Protein AF-K2BZR5-F1 (afdb_monomer)

Secondary structure (DSSP, 8-state):
-HHHHHHHHHHHHHHHHHHHHHHHHHHHHHHHHHHHHHHIIIIISTTTT--PPPPPPPB-TTSSBP---HHHHHHHHHHHHHHHHHHHHHHHHHHHHHHHHHHHHHHHHHHHHHHHHHHH--

pLDDT: mean 84.68, std 12.94, range [47.25, 98.12]

Sequence (122 aa):
MLCYTLLMKFSIRLLYLYLFSFVGLLITVIGMIQLVNLGLKVYVFQGADQYNYYDARPLKLDGTPEGMTNEEELQYEEKMKKQQEEETQRQRKREAANAIAMIVIGIPLYAYHWNTIKREGT

Foldseek 3Di:
DVVVVVVVVVVVVVVVVVVVVVVVVVVVLVVQLVVQLVVCDVPPVDPLPDDDDQDDQDADPVRHHDDDDPVVVVVSVVVVVVNVVVNVVSVVSSVVSSVVSCCVSVVVVVVVVVVVVVVVVD

Solvent-accessible surface area (backbone atoms only — not comparable to full-atom values): 6830 Å² total; per-residue (Å²): 113,72,69,60,57,53,54,51,52,52,52,52,54,49,51,48,51,54,51,52,50,51,53,49,50,52,54,52,52,55,51,50,27,53,52,44,19,50,49,34,34,64,75,72,37,65,69,29,84,64,77,83,79,78,81,72,78,64,56,39,99,86,71,44,76,50,86,65,53,78,69,52,49,54,53,48,52,52,52,50,51,53,50,50,53,52,50,53,52,25,49,52,43,47,52,49,27,44,53,50,17,46,48,69,53,44,50,61,51,51,52,51,56,54,53,50,54,59,65,73,75,108

Structure (mmCIF, N/CA/C/O backbone):
data_AF-K2BZR5-F1
#
_entry.id   AF-K2BZR5-F1
#
loop_
_atom_site.group_PDB
_atom_site.id
_atom_site.type_symbol
_atom_site.label_atom_id
_atom_site.label_alt_id
_atom_site.label_co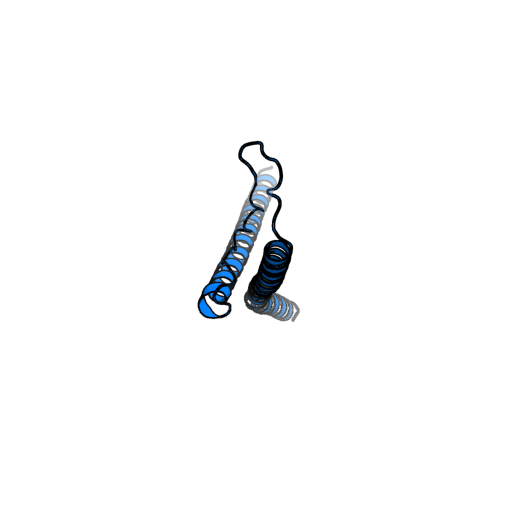mp_id
_atom_site.label_asym_id
_atom_site.label_entity_id
_atom_site.label_seq_id
_atom_site.pdbx_PDB_ins_code
_atom_site.Cartn_x
_atom_site.Cartn_y
_atom_site.Cartn_z
_atom_site.occupancy
_atom_site.B_iso_or_equiv
_atom_site.auth_seq_id
_atom_site.auth_comp_id
_atom_site.auth_asym_id
_atom_site.auth_atom_id
_atom_site.pdbx_PDB_model_num
ATOM 1 N N . MET A 1 1 ? -9.684 17.710 49.588 1.00 55.94 1 MET A N 1
ATOM 2 C CA . MET A 1 1 ? -8.455 17.434 48.804 1.00 55.94 1 MET A CA 1
ATOM 3 C C . MET A 1 1 ? -8.345 15.970 48.356 1.00 55.94 1 MET A C 1
ATOM 5 O O . MET A 1 1 ? -8.146 15.755 47.173 1.00 55.94 1 MET A O 1
ATOM 9 N N . LEU A 1 2 ? -8.568 14.970 49.227 1.00 54.72 2 LEU A N 1
ATOM 10 C CA . LEU A 1 2 ? -8.497 13.531 48.879 1.00 54.72 2 LEU A CA 1
ATOM 11 C C . LEU A 1 2 ? -9.451 13.060 47.758 1.00 54.72 2 LEU A C 1
ATOM 13 O O . LEU A 1 2 ? -9.053 12.237 46.942 1.00 54.72 2 LEU A O 1
ATOM 17 N N . CYS A 1 3 ? -10.673 13.601 47.674 1.00 53.28 3 CYS A N 1
ATOM 18 C CA . CYS A 1 3 ? -11.648 13.217 46.640 1.00 53.28 3 CYS A CA 1
ATOM 19 C C . CYS A 1 3 ? -11.221 13.662 45.222 1.00 53.28 3 CYS A C 1
ATOM 21 O O . CYS A 1 3 ? -11.359 12.910 44.261 1.00 53.28 3 CYS A O 1
ATOM 23 N N . TYR A 1 4 ? -10.598 14.843 45.102 1.00 56.38 4 TYR A N 1
ATOM 24 C CA . TYR A 1 4 ? -10.096 15.371 43.825 1.00 56.38 4 TYR A CA 1
ATOM 25 C C . TYR A 1 4 ? -8.895 14.565 43.309 1.00 56.38 4 TYR A C 1
ATOM 27 O O . TYR A 1 4 ? -8.805 14.249 42.126 1.00 56.38 4 TYR A O 1
ATOM 35 N N . THR A 1 5 ? -7.997 14.149 44.206 1.00 59.59 5 THR A N 1
ATOM 36 C CA . THR A 1 5 ? -6.836 13.315 43.858 1.00 59.59 5 THR A CA 1
ATOM 37 C C . THR A 1 5 ? -7.242 11.913 43.389 1.00 59.59 5 THR A C 1
ATOM 39 O O . THR A 1 5 ? -6.561 11.322 42.550 1.00 59.59 5 THR A O 1
ATOM 42 N N . LEU A 1 6 ? -8.353 11.376 43.907 1.00 57.34 6 LEU A N 1
ATOM 43 C CA . LEU A 1 6 ? -8.896 10.070 43.520 1.00 57.34 6 LEU A CA 1
ATOM 44 C C . LEU A 1 6 ? -9.600 10.123 42.151 1.00 57.34 6 LEU A C 1
ATOM 46 O O . LEU A 1 6 ? -9.336 9.268 41.308 1.00 57.34 6 LEU A O 1
ATOM 50 N N . LEU A 1 7 ? -10.394 11.173 41.897 1.00 58.28 7 LEU A N 1
ATOM 51 C CA . LEU A 1 7 ? -11.008 11.472 40.592 1.00 58.28 7 LEU A CA 1
ATOM 52 C C . LEU A 1 7 ? -9.957 11.701 39.491 1.00 58.28 7 LEU A C 1
ATOM 54 O O . LEU A 1 7 ? -10.031 11.093 38.427 1.00 58.28 7 LEU A O 1
ATOM 58 N N . MET A 1 8 ? -8.922 12.502 39.765 1.00 61.91 8 MET A N 1
ATOM 59 C CA . MET A 1 8 ? -7.834 12.777 38.812 1.00 61.91 8 MET A CA 1
ATOM 60 C C . MET A 1 8 ? -7.022 11.519 38.461 1.00 61.91 8 MET A C 1
ATOM 62 O O . MET A 1 8 ? -6.692 11.295 37.298 1.00 61.91 8 MET A O 1
ATOM 66 N N . LYS A 1 9 ? -6.728 10.652 39.441 1.00 59.47 9 LYS A N 1
ATOM 67 C CA . LYS A 1 9 ? -6.050 9.364 39.198 1.00 59.47 9 LYS A CA 1
ATOM 68 C C . LYS A 1 9 ? -6.885 8.406 38.346 1.00 59.47 9 LYS A C 1
ATOM 70 O O . LYS A 1 9 ? -6.310 7.671 37.543 1.00 59.47 9 LYS A O 1
ATOM 75 N N . PHE A 1 10 ? -8.206 8.395 38.526 1.00 64.50 10 PHE A N 1
ATOM 76 C CA . PHE A 1 10 ? -9.122 7.562 37.745 1.00 64.50 10 PHE A CA 1
ATOM 77 C C . PHE A 1 10 ? -9.160 8.007 36.277 1.00 64.50 10 PHE A C 1
ATOM 79 O O . PHE A 1 10 ? -8.962 7.181 35.386 1.00 64.50 10 PHE A O 1
ATOM 86 N N . SER A 1 11 ? -9.268 9.315 36.028 1.00 78.25 11 SER A N 1
ATOM 87 C CA . SER A 1 11 ? -9.258 9.876 34.673 1.00 78.25 11 SER A CA 1
ATOM 88 C C . SER A 1 11 ? -7.924 9.675 33.951 1.00 78.25 11 SER A C 1
ATOM 90 O O . SER A 1 11 ? -7.929 9.329 32.776 1.00 78.25 11 SER A O 1
ATOM 92 N N . ILE A 1 12 ? -6.779 9.815 34.633 1.00 85.94 12 ILE A N 1
ATOM 93 C CA . ILE A 1 12 ? -5.454 9.618 34.010 1.00 85.94 12 ILE A CA 1
ATOM 94 C C . ILE A 1 12 ? -5.215 8.146 33.646 1.00 85.94 12 ILE A C 1
ATOM 96 O O . ILE A 1 12 ? -4.702 7.858 32.568 1.00 85.94 12 ILE A O 1
ATOM 100 N N . ARG A 1 13 ? -5.596 7.201 34.518 1.00 86.44 13 ARG A N 1
ATOM 101 C CA . ARG A 1 13 ? -5.463 5.763 34.227 1.00 86.44 13 ARG A CA 1
ATOM 102 C C . ARG A 1 13 ? -6.372 5.329 33.083 1.00 86.44 13 ARG A C 1
ATOM 104 O O . ARG A 1 13 ? -5.920 4.591 32.215 1.00 86.44 13 ARG A O 1
ATOM 111 N N . LEU A 1 14 ? -7.622 5.796 33.065 1.00 87.50 14 LEU A N 1
ATOM 112 C CA . LEU A 1 14 ? -8.535 5.531 31.954 1.00 87.50 14 LEU A CA 1
ATOM 113 C C . LEU A 1 14 ? -8.010 6.150 30.660 1.00 87.50 14 LEU A C 1
ATOM 115 O O . LEU A 1 14 ? -7.888 5.439 29.671 1.00 87.50 14 LEU A O 1
ATOM 119 N N . LEU A 1 15 ? -7.616 7.425 30.680 1.00 90.00 15 LEU A N 1
ATOM 120 C CA . LEU A 1 15 ? -7.024 8.097 29.523 1.00 90.00 15 LEU A CA 1
ATOM 121 C C . LEU A 1 15 ? -5.822 7.317 28.971 1.00 90.00 15 LEU A C 1
ATOM 123 O O . LEU A 1 15 ? -5.755 7.081 27.768 1.00 90.00 15 LEU A O 1
ATOM 127 N N . TYR A 1 16 ? -4.913 6.871 29.845 1.00 92.12 16 TYR A N 1
ATOM 128 C CA . TYR A 1 16 ? -3.768 6.044 29.462 1.00 92.12 16 TYR A CA 1
ATOM 129 C C . TYR A 1 16 ? -4.204 4.734 28.796 1.00 92.12 16 TYR A C 1
ATOM 131 O O . TYR A 1 16 ? -3.691 4.401 27.732 1.00 92.12 16 TYR A O 1
ATOM 139 N N . LEU A 1 17 ? -5.163 4.007 29.380 1.00 90.50 17 LEU A N 1
ATOM 140 C CA . LEU A 1 17 ? -5.643 2.735 28.831 1.00 90.50 17 LEU A CA 1
ATOM 141 C C . LEU A 1 17 ? -6.336 2.909 27.474 1.00 90.50 17 LEU A C 1
ATOM 143 O O . LEU A 1 17 ? -6.084 2.121 26.565 1.00 90.50 17 LEU A O 1
ATOM 147 N N . TYR A 1 18 ? -7.163 3.945 27.311 1.00 92.69 18 TYR A N 1
ATOM 148 C CA . TYR A 1 18 ? -7.805 4.254 26.031 1.00 92.69 18 TYR A CA 1
ATOM 149 C C . TYR A 1 18 ? -6.779 4.641 24.967 1.00 92.69 18 TYR A C 1
ATOM 151 O O . TYR A 1 18 ? -6.847 4.134 23.850 1.00 92.69 18 TYR A O 1
ATOM 159 N N . LEU A 1 19 ? -5.799 5.482 25.310 1.00 93.94 19 LEU A N 1
ATOM 160 C CA . LEU A 1 19 ? -4.748 5.887 24.379 1.00 93.94 19 LEU A CA 1
ATOM 161 C C . LEU A 1 19 ? -3.856 4.702 23.988 1.00 93.94 19 LEU A C 1
ATOM 163 O O . LEU A 1 19 ? -3.572 4.508 22.810 1.00 93.94 19 LEU A O 1
ATOM 167 N N . PHE A 1 20 ? -3.447 3.883 24.959 1.00 95.50 20 PHE A N 1
ATOM 168 C CA . PHE A 1 20 ? -2.637 2.692 24.717 1.00 95.50 20 PHE A CA 1
ATOM 169 C C . PHE A 1 20 ? -3.374 1.681 23.834 1.00 95.50 20 PHE A C 1
ATOM 171 O O . PHE A 1 20 ? -2.810 1.191 22.859 1.00 95.50 20 PHE A O 1
ATOM 178 N N . SER A 1 21 ? -4.648 1.418 24.135 1.00 94.25 21 SER A N 1
ATOM 179 C CA . SER A 1 21 ? -5.500 0.543 23.326 1.00 94.25 21 SER A CA 1
ATOM 180 C C . SER A 1 21 ? -5.687 1.091 21.911 1.00 94.25 21 SER A C 1
ATOM 182 O O . SER A 1 21 ? -5.577 0.347 20.942 1.00 94.25 21 SER A O 1
ATOM 184 N N . PHE A 1 22 ? -5.884 2.403 21.770 1.00 94.81 22 PHE A N 1
ATOM 185 C CA . PHE A 1 22 ? -6.009 3.053 20.469 1.00 94.81 22 PHE A CA 1
ATOM 186 C C . PHE A 1 22 ? -4.732 2.918 19.629 1.00 94.81 22 PHE A C 1
ATOM 188 O O . PHE A 1 22 ? -4.796 2.511 18.471 1.00 94.81 22 PHE A O 1
ATOM 195 N N . VAL A 1 23 ? -3.564 3.189 20.218 1.00 97.19 23 VAL A N 1
ATOM 196 C CA . VAL A 1 23 ? -2.270 3.026 19.537 1.00 97.19 23 VAL A CA 1
ATOM 197 C C . VAL A 1 23 ? -2.026 1.561 19.174 1.00 97.19 23 VAL A C 1
ATOM 199 O O . VAL A 1 23 ? -1.642 1.271 18.042 1.00 97.19 23 VAL A O 1
ATOM 202 N N . GLY A 1 24 ? -2.290 0.635 20.100 1.00 97.06 24 GLY A N 1
ATOM 203 C CA . GLY A 1 24 ? -2.177 -0.800 19.850 1.00 97.06 24 GLY A CA 1
ATOM 204 C C . GLY A 1 24 ? -3.063 -1.246 18.689 1.00 97.06 24 GLY A C 1
ATOM 205 O O . GLY A 1 24 ? -2.578 -1.892 17.763 1.00 97.06 24 GLY A O 1
ATOM 206 N N . LEU A 1 25 ? -4.326 -0.816 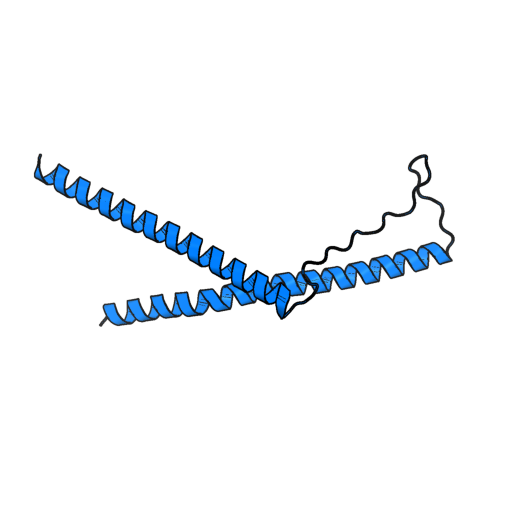18.682 1.00 95.25 25 LEU A N 1
ATOM 207 C CA . LEU A 1 25 ? -5.271 -1.100 17.606 1.00 95.25 25 LEU A CA 1
ATOM 208 C C . LEU A 1 25 ? -4.763 -0.582 16.255 1.00 95.25 25 LEU A C 1
ATOM 210 O O . LEU A 1 25 ? -4.784 -1.328 15.278 1.00 95.25 25 LEU A O 1
ATOM 214 N N . LEU A 1 26 ? -4.264 0.657 16.190 1.00 96.19 26 LEU A N 1
ATOM 215 C CA . LEU A 1 26 ? -3.710 1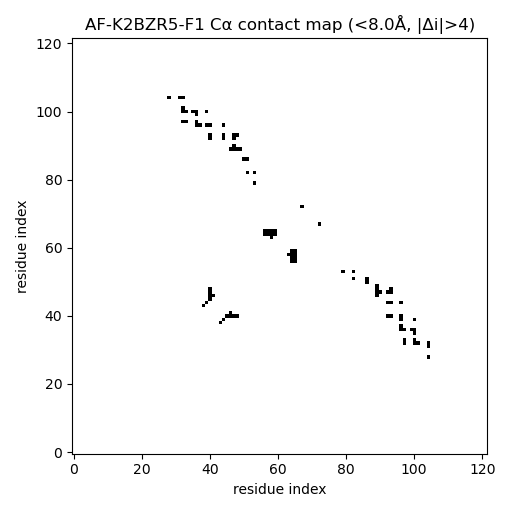.220 14.955 1.00 96.19 26 LEU A CA 1
ATOM 216 C C . LEU A 1 26 ? -2.516 0.411 14.438 1.00 96.19 26 LEU A C 1
ATOM 218 O O . LEU A 1 26 ? -2.474 0.080 13.253 1.00 96.19 26 LEU A O 1
ATOM 222 N N . ILE A 1 27 ? -1.571 0.055 15.313 1.00 97.88 27 ILE A N 1
ATOM 223 C CA . ILE A 1 27 ? -0.398 -0.748 14.935 1.00 97.88 27 ILE A CA 1
ATOM 224 C C . ILE A 1 27 ? -0.840 -2.117 14.410 1.00 97.88 27 ILE A C 1
ATOM 226 O O . ILE A 1 27 ? -0.351 -2.563 13.371 1.00 97.88 27 ILE A O 1
ATOM 230 N N . THR A 1 28 ? -1.795 -2.771 15.076 1.00 97.06 28 THR A N 1
ATOM 231 C CA . THR A 1 28 ? -2.329 -4.063 14.633 1.00 97.06 28 THR A CA 1
ATOM 232 C C . THR A 1 28 ? -3.022 -3.957 13.274 1.00 97.06 28 THR A C 1
ATOM 234 O O . THR A 1 28 ? -2.773 -4.791 12.406 1.00 97.06 28 THR A O 1
ATOM 237 N N . VAL A 1 29 ? -3.840 -2.925 13.043 1.00 97.12 29 VAL A N 1
ATOM 238 C CA . VAL A 1 29 ? -4.506 -2.698 11.748 1.00 97.12 29 VAL A CA 1
ATOM 239 C C . VAL A 1 29 ? -3.484 -2.484 10.632 1.00 97.12 29 VAL A C 1
ATOM 241 O O . VAL A 1 29 ? -3.575 -3.131 9.589 1.00 97.12 29 VAL A O 1
ATOM 244 N N . ILE A 1 30 ? -2.475 -1.640 10.860 1.00 97.69 30 ILE A N 1
ATOM 245 C CA . ILE A 1 30 ? -1.402 -1.394 9.888 1.00 97.69 30 ILE A CA 1
ATOM 246 C C . ILE A 1 30 ? -0.631 -2.690 9.599 1.00 97.69 30 ILE A C 1
ATOM 248 O O . ILE A 1 30 ? -0.380 -3.007 8.436 1.00 97.69 30 ILE A O 1
ATOM 252 N N . GLY A 1 31 ? -0.304 -3.473 10.631 1.00 98.06 31 GLY A N 1
ATOM 253 C CA . GLY A 1 31 ? 0.368 -4.764 10.478 1.00 98.06 31 GLY A CA 1
ATOM 254 C C . GLY A 1 31 ? -0.447 -5.765 9.654 1.00 98.06 31 GLY A C 1
ATOM 255 O O . GLY A 1 31 ? 0.093 -6.415 8.761 1.00 98.06 31 GLY A O 1
ATOM 256 N N . MET A 1 32 ? -1.762 -5.842 9.880 1.00 98.12 32 MET A N 1
ATOM 257 C CA . MET A 1 32 ? -2.651 -6.700 9.089 1.00 98.12 32 MET A CA 1
ATOM 258 C C . MET A 1 32 ? -2.706 -6.276 7.618 1.00 98.12 32 MET A C 1
ATOM 260 O O . MET A 1 32 ? -2.619 -7.132 6.738 1.00 98.12 32 MET A O 1
ATOM 264 N N . ILE A 1 33 ? -2.787 -4.972 7.332 1.00 98.12 33 ILE A N 1
ATOM 265 C CA . ILE A 1 33 ? -2.753 -4.457 5.953 1.00 98.12 33 ILE A CA 1
ATOM 266 C C . ILE A 1 33 ? -1.443 -4.864 5.268 1.00 98.12 33 ILE A C 1
ATOM 268 O O . ILE A 1 33 ? -1.464 -5.343 4.135 1.00 98.12 33 ILE A O 1
ATOM 272 N N . GLN A 1 34 ? -0.303 -4.739 5.953 1.00 97.25 34 GLN A N 1
ATOM 273 C CA . GLN A 1 34 ? 0.990 -5.138 5.393 1.00 97.25 34 GLN A CA 1
ATOM 274 C C . GLN A 1 34 ? 1.059 -6.639 5.090 1.00 97.25 34 GLN A C 1
ATOM 276 O O . GLN A 1 34 ? 1.547 -7.019 4.025 1.00 97.25 34 GLN A O 1
ATOM 281 N N . LEU A 1 35 ? 0.529 -7.490 5.974 1.00 97.50 35 LEU A N 1
ATOM 282 C CA . LEU A 1 35 ? 0.496 -8.938 5.758 1.00 97.50 35 LEU A CA 1
ATOM 283 C C . LEU A 1 35 ? -0.376 -9.327 4.562 1.00 97.50 35 LEU A C 1
ATOM 285 O O . LEU A 1 35 ? 0.050 -10.132 3.733 1.00 97.50 35 LEU A O 1
ATOM 289 N N . VAL A 1 36 ? -1.568 -8.737 4.429 1.00 97.69 36 VAL A N 1
ATOM 290 C CA . VAL A 1 36 ? -2.438 -9.001 3.273 1.00 97.69 36 VAL A CA 1
ATOM 291 C C . VAL A 1 36 ? -1.795 -8.487 1.986 1.00 97.69 36 VAL A C 1
ATOM 293 O O . VAL A 1 36 ? -1.795 -9.199 0.986 1.00 97.69 36 VAL A O 1
ATOM 296 N N . ASN A 1 37 ? -1.186 -7.299 2.009 1.00 96.69 37 ASN A N 1
ATOM 297 C CA . ASN A 1 37 ? -0.464 -6.746 0.862 1.00 96.69 37 ASN A CA 1
ATOM 298 C C . ASN A 1 37 ? 0.678 -7.674 0.416 1.00 96.69 37 ASN A C 1
ATOM 300 O O . ASN A 1 37 ? 0.802 -7.973 -0.771 1.00 96.69 37 ASN A O 1
ATOM 304 N N . LEU A 1 38 ? 1.475 -8.184 1.361 1.00 95.19 38 LEU A N 1
ATOM 305 C CA . LEU A 1 38 ? 2.530 -9.154 1.072 1.00 95.19 38 LEU A CA 1
ATOM 306 C C . LEU A 1 38 ? 1.951 -10.442 0.476 1.00 95.19 38 LEU A C 1
ATOM 308 O O . LEU A 1 38 ? 2.422 -10.903 -0.562 1.00 95.19 38 LEU A O 1
ATOM 312 N N . GLY A 1 39 ? 0.898 -10.992 1.085 1.00 94.94 39 GLY A N 1
ATOM 313 C CA . GLY A 1 39 ? 0.216 -12.177 0.570 1.00 94.94 39 GLY A CA 1
ATOM 314 C C . GLY A 1 39 ? -0.280 -11.979 -0.864 1.00 94.94 39 GLY A C 1
ATOM 315 O O . GLY A 1 39 ? -0.048 -12.823 -1.726 1.00 94.94 39 GLY A O 1
ATOM 316 N N . LEU A 1 40 ? -0.882 -10.828 -1.163 1.00 95.75 40 LEU A N 1
ATOM 317 C CA . LEU A 1 40 ? -1.333 -10.493 -2.512 1.00 95.75 40 LEU A CA 1
ATOM 318 C C . LEU A 1 40 ? -0.169 -10.423 -3.500 1.00 95.75 40 LEU A C 1
ATOM 320 O O . LEU A 1 40 ? -0.267 -10.995 -4.581 1.00 95.75 40 LEU A O 1
ATOM 324 N N . LYS A 1 41 ? 0.944 -9.777 -3.146 1.00 93.75 41 LYS A N 1
ATOM 325 C CA . LYS A 1 41 ? 2.126 -9.692 -4.019 1.00 93.75 41 LYS A CA 1
ATOM 326 C C . LYS A 1 41 ? 2.797 -11.044 -4.273 1.00 93.75 41 LYS A C 1
ATOM 328 O O . LYS A 1 41 ? 3.309 -11.269 -5.364 1.00 93.75 41 LYS A O 1
ATOM 333 N N . VAL A 1 42 ? 2.787 -11.940 -3.289 1.00 93.12 42 VAL A N 1
ATOM 334 C CA . VAL A 1 42 ? 3.420 -13.263 -3.398 1.00 93.12 42 VAL A CA 1
ATOM 335 C C . VAL A 1 42 ? 2.533 -14.252 -4.155 1.00 93.12 42 VAL A C 1
ATOM 337 O O . VAL A 1 42 ? 3.018 -14.950 -5.043 1.00 93.12 42 VAL A O 1
ATOM 340 N N . TYR A 1 43 ? 1.239 -14.311 -3.835 1.00 94.00 43 TYR A N 1
ATOM 341 C CA . TYR A 1 43 ? 0.350 -15.359 -4.343 1.00 94.00 43 TYR A CA 1
ATOM 342 C C . TYR A 1 43 ? -0.494 -14.935 -5.550 1.00 94.00 43 TYR A C 1
ATOM 344 O O . TYR A 1 43 ? -0.781 -15.773 -6.398 1.00 94.00 43 TYR A O 1
ATOM 352 N N . VAL A 1 44 ? -0.883 -13.658 -5.653 1.00 93.94 44 VAL A N 1
ATOM 353 C CA . VAL A 1 44 ? -1.782 -13.164 -6.716 1.00 93.94 44 VAL A CA 1
ATOM 354 C C . VAL A 1 44 ? -1.011 -12.369 -7.770 1.00 93.94 44 VAL A C 1
ATOM 356 O O . VAL A 1 44 ? -1.102 -12.645 -8.963 1.00 93.94 44 VAL A O 1
ATOM 359 N N . PHE A 1 45 ? -0.208 -11.396 -7.341 1.00 90.12 45 PHE A N 1
ATOM 360 C CA . PHE A 1 45 ? 0.555 -10.497 -8.203 1.00 90.12 45 PHE A CA 1
ATOM 361 C C . PHE A 1 45 ? 2.030 -10.898 -8.287 1.00 90.12 45 PHE A C 1
ATOM 363 O O . PHE A 1 45 ? 2.919 -10.080 -8.038 1.00 90.12 45 PHE A O 1
ATOM 370 N N . GLN A 1 46 ? 2.292 -12.149 -8.671 1.00 85.31 46 GLN A N 1
ATOM 371 C CA . GLN A 1 46 ? 3.652 -12.671 -8.815 1.00 85.31 46 GLN A CA 1
ATOM 372 C C . GLN A 1 46 ? 4.541 -11.723 -9.640 1.00 85.31 46 GLN A C 1
ATOM 374 O O . GLN A 1 46 ? 4.131 -11.179 -10.673 1.00 85.31 46 GLN A O 1
ATOM 379 N N . GLY A 1 47 ? 5.762 -11.499 -9.151 1.00 78.81 47 GLY A N 1
ATOM 380 C CA . GLY A 1 47 ? 6.740 -10.609 -9.779 1.00 78.81 47 GLY A CA 1
ATOM 381 C C . GLY A 1 47 ? 6.506 -9.112 -9.547 1.00 78.81 47 GLY A C 1
ATOM 382 O O . GLY A 1 47 ? 7.261 -8.308 -10.0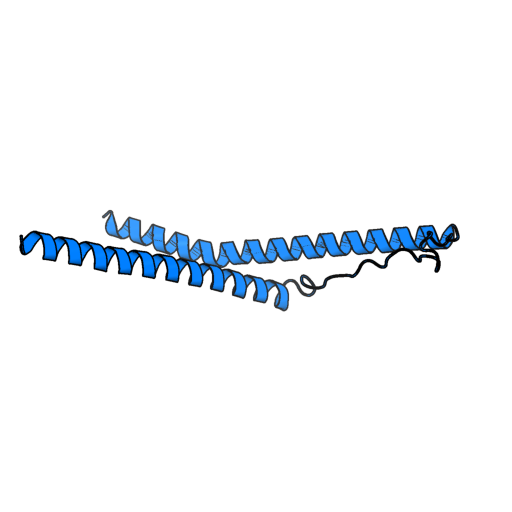84 1.00 78.81 47 GLY A O 1
ATOM 383 N N . ALA A 1 48 ? 5.514 -8.705 -8.744 1.00 78.56 48 ALA A N 1
ATOM 384 C CA . ALA A 1 48 ? 5.307 -7.290 -8.428 1.00 78.56 48 ALA A CA 1
ATOM 385 C C . ALA A 1 48 ? 6.486 -6.674 -7.658 1.00 78.56 48 ALA A C 1
ATOM 387 O O . ALA A 1 48 ? 6.806 -5.518 -7.898 1.00 78.56 48 ALA A O 1
ATOM 388 N N . ASP A 1 49 ? 7.170 -7.412 -6.781 1.00 77.31 49 ASP A N 1
ATOM 389 C CA . ASP A 1 49 ? 8.315 -6.897 -6.001 1.00 77.31 49 ASP A CA 1
ATOM 390 C C . ASP A 1 49 ? 9.676 -7.032 -6.708 1.00 77.31 49 ASP A C 1
ATOM 392 O O . ASP A 1 49 ? 10.701 -6.654 -6.149 1.00 77.31 49 ASP A O 1
ATOM 396 N N . GLN A 1 50 ? 9.708 -7.514 -7.952 1.00 77.62 50 GLN A N 1
ATOM 397 C CA . GLN A 1 50 ? 10.940 -7.520 -8.742 1.00 77.62 50 GLN A CA 1
ATOM 398 C C . GLN A 1 50 ? 11.318 -6.079 -9.113 1.00 77.62 50 GLN A C 1
ATOM 400 O O . GLN A 1 50 ? 10.466 -5.309 -9.561 1.00 77.62 50 GLN A O 1
ATOM 405 N N . TYR A 1 51 ? 12.587 -5.723 -8.931 1.00 68.38 51 TYR A N 1
ATOM 406 C CA . TYR A 1 51 ? 13.143 -4.440 -9.352 1.00 68.38 51 TYR A CA 1
ATOM 407 C C . TYR A 1 51 ? 14.098 -4.712 -10.511 1.00 68.38 51 TYR A C 1
ATOM 409 O O . TYR A 1 51 ? 15.103 -5.397 -10.314 1.00 68.38 51 TYR A O 1
ATOM 417 N N . ASN A 1 52 ? 13.780 -4.240 -11.717 1.00 68.81 52 ASN A N 1
ATOM 418 C CA . ASN A 1 52 ? 14.744 -4.304 -12.808 1.00 68.81 52 ASN A CA 1
ATOM 419 C C . ASN A 1 52 ? 15.781 -3.197 -12.596 1.00 68.81 52 ASN A C 1
ATOM 421 O O . ASN A 1 52 ? 15.440 -2.027 -12.413 1.00 68.81 52 ASN A O 1
ATOM 425 N N . TYR A 1 53 ? 17.058 -3.574 -12.603 1.00 64.06 53 TYR A N 1
ATOM 426 C CA . TYR A 1 53 ? 18.130 -2.595 -12.696 1.00 64.06 53 TYR A CA 1
ATOM 427 C C . TYR A 1 53 ? 18.167 -2.109 -14.145 1.00 64.06 53 TYR A C 1
ATOM 429 O O . TYR A 1 53 ? 18.268 -2.924 -15.062 1.00 64.06 53 TYR A O 1
ATOM 437 N N . TYR A 1 54 ? 18.022 -0.801 -14.352 1.00 65.81 54 TYR A N 1
ATOM 438 C CA . TYR A 1 54 ? 18.230 -0.222 -15.674 1.00 65.81 54 TYR A CA 1
ATOM 439 C C . TYR A 1 54 ? 19.702 -0.398 -16.029 1.00 65.81 54 TYR A C 1
ATOM 441 O O . TYR A 1 54 ? 20.574 0.061 -15.285 1.00 65.81 54 TYR A O 1
ATOM 449 N N . ASP A 1 55 ? 19.972 -1.065 -17.148 1.00 66.44 55 ASP A N 1
ATOM 450 C CA . ASP A 1 55 ? 21.323 -1.099 -17.690 1.00 66.44 55 ASP A CA 1
ATOM 451 C C . ASP A 1 55 ? 21.701 0.333 -18.067 1.00 66.44 55 ASP A C 1
ATOM 453 O O . ASP A 1 55 ? 21.037 0.986 -18.876 1.00 66.44 55 ASP A O 1
ATOM 457 N N . ALA A 1 56 ? 22.748 0.850 -17.425 1.00 67.75 56 ALA A N 1
ATOM 458 C CA . ALA A 1 56 ? 23.302 2.139 -17.794 1.00 67.75 56 ALA A CA 1
ATOM 459 C C . ALA A 1 56 ? 23.850 2.052 -19.224 1.00 67.75 56 ALA A C 1
ATOM 461 O O . ALA A 1 56 ? 24.378 1.012 -19.627 1.00 67.75 56 ALA A O 1
ATOM 462 N N . ARG A 1 57 ? 23.762 3.154 -19.984 1.00 71.81 57 ARG A N 1
ATOM 463 C CA . ARG A 1 57 ? 24.455 3.234 -21.277 1.00 71.81 57 ARG A CA 1
ATOM 464 C C . ARG A 1 57 ? 25.930 2.866 -21.079 1.00 71.81 57 ARG A C 1
ATOM 466 O O . ARG A 1 57 ? 26.519 3.332 -20.098 1.00 71.81 57 ARG A O 1
ATOM 473 N N . PRO A 1 58 ? 26.529 2.085 -21.991 1.00 67.25 58 PRO A N 1
ATOM 474 C CA . PRO A 1 58 ? 27.954 1.817 -21.928 1.00 67.25 58 PRO A CA 1
ATOM 475 C C . PRO A 1 58 ? 28.723 3.145 -21.989 1.00 67.25 58 PRO A C 1
ATOM 477 O O . PRO A 1 58 ? 28.479 4.008 -22.839 1.00 67.25 58 PRO A O 1
ATOM 480 N N . LEU A 1 59 ? 29.603 3.335 -21.009 1.00 71.69 59 LEU A N 1
ATOM 481 C CA . LEU A 1 59 ? 30.485 4.489 -20.889 1.00 71.69 59 LEU A CA 1
ATOM 482 C C . LEU A 1 59 ? 31.899 4.031 -21.234 1.00 71.69 59 LEU A C 1
ATOM 484 O O . LEU A 1 59 ? 32.340 2.966 -20.799 1.00 71.69 59 LEU A O 1
ATOM 488 N N . LYS A 1 60 ? 32.636 4.865 -21.962 1.00 70.19 60 LYS A N 1
ATOM 489 C CA . LYS A 1 60 ? 34.080 4.701 -22.120 1.00 70.19 60 LYS A CA 1
ATOM 490 C C . LYS A 1 60 ? 34.774 4.851 -20.761 1.00 70.19 60 LYS A C 1
ATOM 492 O O . LYS A 1 60 ? 34.229 5.435 -19.825 1.00 70.19 60 LYS A O 1
ATOM 497 N N . LEU A 1 61 ? 36.018 4.370 -20.662 1.00 71.50 61 LEU A N 1
ATOM 498 C CA . LEU A 1 61 ? 36.843 4.468 -19.443 1.00 71.50 61 LEU A CA 1
ATOM 499 C C . LEU A 1 61 ? 37.042 5.915 -18.946 1.00 71.50 61 LEU A C 1
ATOM 501 O O . LEU A 1 61 ? 37.340 6.121 -17.774 1.00 71.50 61 LEU A O 1
ATOM 505 N N . ASP A 1 62 ? 36.868 6.906 -19.824 1.00 76.19 62 ASP A N 1
ATOM 506 C CA . ASP A 1 62 ? 36.930 8.339 -19.519 1.00 76.19 62 ASP A CA 1
ATOM 507 C C . ASP A 1 62 ? 35.584 8.939 -19.056 1.00 76.19 62 ASP A C 1
ATOM 509 O O . ASP A 1 62 ? 35.489 10.143 -18.819 1.00 76.19 62 ASP A O 1
ATOM 513 N N . GLY A 1 63 ? 34.542 8.114 -18.908 1.00 67.56 63 GLY A N 1
ATOM 514 C CA . GLY A 1 63 ? 33.204 8.533 -18.497 1.00 67.56 63 GLY A CA 1
ATOM 515 C C . GLY A 1 63 ? 32.380 9.194 -19.604 1.00 67.56 63 GLY A C 1
ATOM 516 O O . GLY A 1 63 ? 31.280 9.674 -19.328 1.00 67.56 63 GLY A O 1
ATOM 517 N N . THR A 1 64 ? 32.872 9.229 -20.847 1.00 70.62 64 THR A N 1
ATOM 518 C CA . THR A 1 64 ? 32.092 9.718 -21.990 1.00 70.62 64 THR A CA 1
ATOM 519 C C . THR A 1 64 ? 31.194 8.609 -22.556 1.00 70.62 64 THR A C 1
ATOM 521 O O . THR A 1 64 ? 31.566 7.434 -22.496 1.00 70.62 64 THR A O 1
ATOM 524 N N . PRO A 1 65 ? 30.000 8.931 -23.095 1.00 71.81 65 PRO A N 1
ATOM 525 C CA . PRO A 1 65 ? 29.145 7.937 -23.738 1.00 71.81 65 PRO A CA 1
ATOM 526 C C . PRO A 1 65 ? 29.905 7.204 -24.843 1.00 71.81 65 PRO A C 1
ATOM 528 O O . PRO A 1 65 ? 30.528 7.834 -25.705 1.00 71.81 65 PRO A O 1
ATOM 531 N N . GLU A 1 66 ? 29.874 5.873 -24.817 1.00 74.50 66 GLU A N 1
ATOM 532 C CA . GLU A 1 66 ? 30.380 5.094 -25.938 1.00 74.50 66 GLU A CA 1
ATOM 533 C C . GLU A 1 66 ? 29.501 5.380 -27.161 1.00 74.50 66 GLU A C 1
ATOM 535 O O . GLU A 1 66 ? 28.273 5.424 -27.063 1.00 74.50 66 GLU A O 1
ATOM 540 N N . GLY A 1 67 ? 30.130 5.681 -28.300 1.00 72.56 67 GLY A N 1
ATOM 541 C CA . GLY A 1 67 ? 29.395 5.936 -29.534 1.00 72.56 67 GLY A CA 1
ATOM 542 C C . GLY A 1 67 ? 28.822 4.617 -30.025 1.00 72.56 67 GLY A C 1
ATOM 543 O O . GLY A 1 67 ? 29.577 3.806 -30.552 1.00 72.56 67 GLY A O 1
ATOM 544 N N . MET A 1 68 ? 27.526 4.399 -29.810 1.00 68.62 68 MET A N 1
ATOM 545 C CA . MET A 1 68 ? 26.812 3.240 -30.337 1.00 68.62 68 MET A CA 1
ATOM 546 C C . MET A 1 68 ? 26.612 3.389 -31.844 1.00 68.62 68 MET A C 1
ATOM 548 O O . MET A 1 68 ? 26.464 4.491 -32.375 1.00 68.62 68 MET A O 1
ATOM 552 N N . THR A 1 69 ? 26.592 2.262 -32.543 1.00 79.25 69 THR A N 1
ATOM 553 C CA . THR A 1 69 ? 26.083 2.220 -33.914 1.00 79.25 69 THR A CA 1
ATOM 554 C C . THR A 1 69 ? 24.574 2.507 -33.924 1.00 79.25 69 THR A C 1
ATOM 556 O O . THR A 1 69 ? 23.880 2.257 -32.939 1.00 79.25 69 THR A O 1
ATOM 559 N N . ASN A 1 70 ? 24.032 2.985 -35.051 1.00 78.31 70 ASN A N 1
ATOM 560 C CA . ASN A 1 70 ? 22.591 3.269 -35.182 1.00 78.31 70 ASN A CA 1
ATOM 561 C C . ASN A 1 70 ? 21.705 2.052 -34.831 1.00 78.31 70 ASN A C 1
ATOM 563 O O . ASN A 1 70 ? 20.589 2.211 -34.344 1.00 78.31 70 ASN A O 1
ATOM 567 N N . GLU A 1 71 ? 22.190 0.831 -35.081 1.00 80.56 71 GLU A N 1
ATOM 568 C CA . GLU A 1 71 ? 21.480 -0.412 -34.757 1.00 80.56 71 GLU A CA 1
ATOM 569 C C . GLU A 1 71 ? 21.482 -0.710 -33.247 1.00 80.56 71 GLU A C 1
ATOM 571 O O . GLU A 1 71 ? 20.471 -1.154 -32.703 1.00 80.56 71 GLU A O 1
ATOM 576 N N . GLU A 1 72 ? 22.584 -0.426 -32.548 1.00 80.56 72 GLU A N 1
ATOM 577 C CA . GLU A 1 72 ? 22.700 -0.592 -31.093 1.00 80.56 72 GLU A CA 1
ATOM 578 C C . GLU A 1 72 ? 21.869 0.444 -30.325 1.00 80.56 72 GLU A C 1
ATOM 580 O O . GLU A 1 72 ? 21.251 0.099 -29.316 1.00 80.56 72 GLU A O 1
ATOM 585 N N . GLU A 1 73 ? 21.785 1.685 -30.820 1.00 81.31 73 GLU A N 1
ATOM 586 C CA . GLU A 1 73 ? 20.923 2.720 -30.233 1.00 81.31 73 GLU A CA 1
ATOM 587 C C . GLU A 1 73 ? 19.446 2.323 -30.292 1.00 81.31 73 GLU A C 1
ATOM 589 O O . GLU A 1 73 ? 18.753 2.380 -29.274 1.00 81.31 73 GLU A O 1
ATOM 594 N N . LEU A 1 74 ? 18.980 1.841 -31.449 1.00 84.00 74 LEU A N 1
ATOM 595 C CA . LEU A 1 74 ? 17.607 1.359 -31.617 1.00 84.00 74 LEU A CA 1
ATOM 596 C C . LEU A 1 74 ? 17.299 0.190 -30.670 1.00 84.00 74 LEU A C 1
ATOM 598 O O . LEU A 1 74 ? 16.263 0.185 -30.005 1.00 84.00 74 LEU A O 1
ATOM 602 N N . GLN A 1 75 ? 18.213 -0.778 -30.544 1.00 85.06 75 GLN A N 1
ATOM 603 C CA . GLN A 1 75 ? 18.035 -1.898 -29.614 1.00 85.06 75 GLN A CA 1
ATOM 604 C C . GLN A 1 75 ? 18.022 -1.453 -28.147 1.00 85.06 75 GLN A C 1
ATOM 606 O O . GLN A 1 75 ? 17.277 -2.010 -27.336 1.00 85.06 75 GLN A O 1
ATOM 611 N N . TYR A 1 76 ? 18.845 -0.468 -27.784 1.00 83.75 76 TYR A N 1
ATOM 612 C CA . TYR A 1 76 ? 18.856 0.100 -26.441 1.00 83.75 76 TYR A CA 1
ATOM 613 C C . TYR A 1 76 ? 17.530 0.807 -26.132 1.00 83.75 76 TYR A C 1
ATOM 615 O O . TYR A 1 76 ? 16.938 0.560 -25.081 1.00 83.75 76 TYR A O 1
ATOM 623 N N . GLU A 1 77 ? 17.021 1.629 -27.052 1.00 84.94 77 GLU A N 1
ATOM 624 C CA . GLU A 1 77 ? 15.732 2.309 -26.889 1.00 84.94 77 GLU A CA 1
ATOM 625 C C . GLU A 1 77 ? 14.568 1.324 -26.741 1.00 84.94 77 GLU A C 1
ATOM 627 O O . GLU A 1 77 ? 13.739 1.482 -25.839 1.00 84.94 77 GLU A O 1
ATOM 632 N N . GLU A 1 78 ? 14.526 0.266 -27.556 1.00 88.19 78 GLU A N 1
ATOM 633 C CA . GLU A 1 78 ? 13.506 -0.780 -27.438 1.00 88.19 78 GLU A CA 1
ATOM 634 C C . GLU A 1 78 ? 13.575 -1.511 -26.091 1.00 88.19 78 GLU A C 1
ATOM 636 O O . GLU A 1 78 ? 12.541 -1.721 -25.446 1.00 88.19 78 GLU A O 1
ATOM 641 N N . LYS A 1 79 ? 14.782 -1.862 -25.623 1.00 86.44 79 LYS A N 1
ATOM 642 C CA . LYS A 1 79 ? 14.975 -2.485 -24.302 1.00 86.44 79 LYS A CA 1
ATOM 643 C C . LYS A 1 79 ? 14.510 -1.566 -23.178 1.00 86.44 79 LYS A C 1
ATOM 645 O O . LYS A 1 79 ? 13.773 -2.019 -22.302 1.00 86.44 79 LYS A O 1
ATOM 650 N N . MET A 1 80 ? 14.888 -0.290 -23.219 1.00 85.00 80 MET A N 1
ATOM 651 C CA . MET A 1 80 ? 14.491 0.705 -22.221 1.00 85.00 80 MET A CA 1
ATOM 652 C C . MET A 1 80 ? 12.977 0.894 -22.186 1.00 85.00 80 MET A C 1
ATOM 654 O O . MET A 1 80 ? 12.379 0.896 -21.110 1.00 85.00 80 MET A O 1
ATOM 658 N N . LYS A 1 81 ? 12.339 0.989 -23.356 1.00 88.12 81 LYS A N 1
ATOM 659 C CA . LYS A 1 81 ? 10.884 1.110 -23.462 1.00 88.12 81 LYS A CA 1
ATOM 660 C C . LYS A 1 81 ? 10.181 -0.113 -22.876 1.00 88.12 81 LYS A C 1
ATOM 662 O O . LYS A 1 81 ? 9.264 0.034 -22.071 1.00 88.12 81 LYS A O 1
ATOM 667 N N . LYS A 1 82 ? 10.649 -1.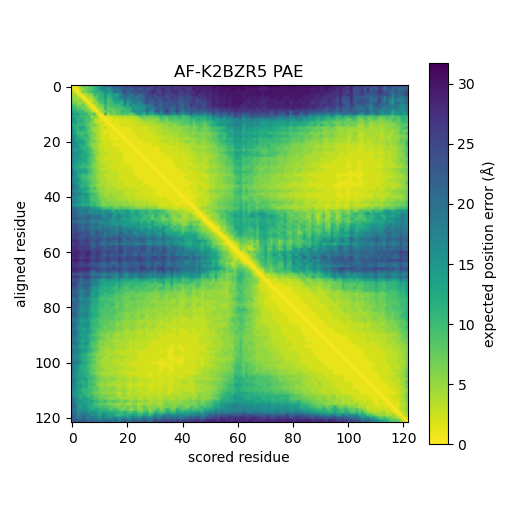317 -23.212 1.00 88.94 82 LYS A N 1
ATOM 668 C CA . LYS A 1 82 ? 10.096 -2.564 -22.671 1.00 88.94 82 LYS A CA 1
ATOM 669 C C . LYS A 1 82 ? 10.259 -2.651 -21.150 1.00 88.94 82 LYS A C 1
ATOM 671 O O . LYS A 1 82 ? 9.307 -2.993 -20.454 1.00 88.94 82 LYS A O 1
ATOM 676 N N . GLN A 1 83 ? 11.428 -2.289 -20.620 1.00 86.69 83 GLN A N 1
ATOM 677 C CA . GLN A 1 83 ? 11.667 -2.241 -19.174 1.00 86.69 83 GLN A CA 1
ATOM 678 C C . GLN A 1 83 ? 10.756 -1.226 -18.477 1.00 86.69 83 GLN A C 1
ATOM 680 O O . GLN A 1 83 ? 10.182 -1.535 -17.435 1.00 86.69 83 GLN A O 1
ATOM 685 N N . GLN A 1 84 ? 10.569 -0.043 -19.064 1.00 87.19 84 GLN A N 1
ATOM 686 C CA . GLN A 1 84 ? 9.681 0.983 -18.522 1.00 87.19 84 GLN A CA 1
ATOM 687 C C . GLN A 1 84 ? 8.217 0.518 -18.492 1.00 87.19 84 GLN A C 1
ATOM 689 O O . GLN A 1 84 ? 7.504 0.758 -17.512 1.00 87.19 84 GLN A O 1
ATOM 694 N N . GLU A 1 85 ? 7.757 -0.154 -19.548 1.00 89.62 85 GLU A N 1
ATOM 695 C CA . GLU A 1 85 ? 6.416 -0.737 -19.608 1.00 89.62 85 GLU A CA 1
ATOM 696 C C . GLU A 1 85 ? 6.235 -1.816 -18.530 1.00 89.62 85 GLU A C 1
ATOM 698 O O . GLU A 1 85 ? 5.243 -1.795 -17.797 1.00 89.62 85 GLU A O 1
ATOM 703 N N . GLU A 1 86 ? 7.211 -2.712 -18.367 1.00 89.38 86 GLU A N 1
ATOM 704 C CA . GLU A 1 86 ? 7.204 -3.737 -17.319 1.00 89.38 86 GLU A CA 1
ATOM 705 C C . GLU A 1 86 ? 7.188 -3.131 -15.909 1.00 89.38 86 GLU A C 1
ATOM 707 O O . GLU A 1 86 ? 6.373 -3.541 -15.079 1.00 89.38 86 GLU A O 1
ATOM 712 N N . GLU A 1 87 ? 8.030 -2.133 -15.632 1.00 88.44 87 GLU A N 1
ATOM 713 C CA . GLU A 1 87 ? 8.064 -1.435 -14.342 1.00 88.44 87 GLU A CA 1
ATOM 714 C C . GLU A 1 87 ? 6.750 -0.696 -14.064 1.00 88.44 87 GLU A C 1
ATOM 716 O O . GLU A 1 87 ? 6.213 -0.784 -12.960 1.00 88.44 87 GLU A O 1
ATOM 721 N N . THR A 1 88 ? 6.147 -0.068 -15.079 1.00 90.06 88 THR A N 1
ATOM 722 C CA . THR A 1 88 ? 4.818 0.555 -14.953 1.00 90.06 88 THR A CA 1
ATOM 723 C C . THR A 1 88 ? 3.759 -0.479 -14.566 1.00 90.06 88 THR A C 1
ATOM 725 O O . THR A 1 88 ? 2.929 -0.240 -13.685 1.00 90.06 88 THR A O 1
ATOM 728 N N . GLN A 1 89 ? 3.781 -1.660 -15.190 1.00 90.81 89 GLN A N 1
ATOM 729 C CA . GLN A 1 89 ? 2.859 -2.745 -14.849 1.00 90.81 89 GLN A CA 1
ATOM 730 C C . GLN A 1 89 ? 3.105 -3.275 -13.430 1.00 90.81 89 GLN A C 1
ATOM 732 O O . GLN A 1 89 ? 2.153 -3.501 -12.680 1.00 90.81 89 GLN A O 1
ATOM 737 N N . ARG A 1 90 ? 4.368 -3.448 -13.027 1.00 90.38 90 ARG A N 1
ATOM 738 C CA . ARG A 1 90 ? 4.738 -3.872 -11.666 1.00 90.38 90 ARG A CA 1
ATOM 739 C C . ARG A 1 90 ? 4.291 -2.854 -10.625 1.00 90.38 90 ARG A C 1
ATOM 741 O O . ARG A 1 90 ? 3.709 -3.245 -9.613 1.00 90.38 90 ARG A O 1
ATOM 748 N N . GLN A 1 91 ? 4.481 -1.565 -10.888 1.00 91.19 91 GLN A N 1
ATOM 749 C CA . GLN A 1 91 ? 4.023 -0.493 -10.013 1.00 91.19 91 GLN A CA 1
ATOM 750 C C . GLN A 1 91 ? 2.506 -0.552 -9.810 1.00 91.19 91 GLN A C 1
ATOM 752 O O . GLN A 1 91 ? 2.047 -0.601 -8.669 1.00 91.19 91 GLN A O 1
ATOM 757 N N . ARG A 1 92 ? 1.728 -0.668 -10.893 1.00 92.88 92 ARG A N 1
ATOM 758 C CA . ARG A 1 92 ? 0.264 -0.811 -10.808 1.00 92.88 92 ARG A CA 1
ATOM 759 C C . ARG A 1 92 ? -0.155 -2.025 -9.982 1.00 92.88 92 ARG A C 1
ATOM 761 O O . ARG A 1 92 ? -1.094 -1.938 -9.197 1.00 92.88 92 ARG A O 1
ATOM 768 N N . LYS A 1 93 ? 0.555 -3.153 -10.106 1.00 93.50 93 LYS A N 1
ATOM 769 C CA . LYS A 1 93 ? 0.311 -4.344 -9.276 1.00 93.50 93 LYS A CA 1
ATOM 770 C C . LYS A 1 93 ? 0.585 -4.083 -7.791 1.00 93.50 93 LYS A C 1
ATOM 772 O O . LYS A 1 93 ? -0.209 -4.504 -6.955 1.00 93.50 93 LYS A O 1
ATOM 777 N N . ARG A 1 94 ? 1.678 -3.386 -7.450 1.00 93.00 94 ARG A N 1
ATOM 778 C CA . ARG A 1 94 ? 1.993 -3.003 -6.058 1.00 93.00 94 ARG A CA 1
ATOM 779 C C . ARG A 1 94 ? 0.914 -2.088 -5.478 1.00 93.00 94 ARG A C 1
ATOM 781 O O . ARG A 1 94 ? 0.483 -2.303 -4.348 1.00 93.00 94 ARG A O 1
ATOM 788 N N . GLU A 1 95 ? 0.475 -1.100 -6.252 1.00 95.00 95 GLU A N 1
ATOM 789 C CA . GLU A 1 95 ? -0.585 -0.167 -5.860 1.00 95.00 95 GLU A CA 1
ATOM 790 C C . GLU A 1 95 ? -1.915 -0.895 -5.645 1.00 95.00 95 GLU A C 1
ATOM 792 O O . GLU A 1 95 ? -2.553 -0.718 -4.607 1.00 95.00 95 GLU A O 1
ATOM 797 N N . ALA A 1 96 ? -2.290 -1.781 -6.572 1.00 96.44 96 ALA 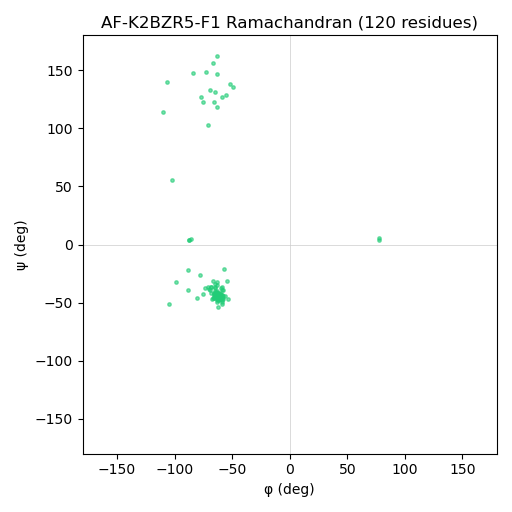A N 1
ATOM 798 C CA . ALA A 1 96 ? -3.494 -2.594 -6.459 1.00 96.44 96 ALA A CA 1
ATOM 799 C C . ALA A 1 96 ? -3.452 -3.511 -5.229 1.00 96.44 96 ALA A C 1
ATOM 801 O O . ALA A 1 96 ? -4.415 -3.548 -4.466 1.00 96.44 96 ALA A O 1
ATOM 802 N N . ALA A 1 97 ? -2.338 -4.211 -4.993 1.00 96.31 97 ALA A N 1
ATOM 803 C CA . ALA A 1 97 ? -2.175 -5.079 -3.828 1.00 96.31 97 ALA A CA 1
ATOM 804 C C . ALA A 1 97 ? -2.366 -4.306 -2.513 1.00 96.31 97 ALA A C 1
ATOM 806 O O . ALA A 1 97 ? -3.100 -4.749 -1.629 1.00 96.31 97 ALA A O 1
ATOM 807 N N . ASN A 1 98 ? -1.774 -3.114 -2.417 1.00 96.19 98 ASN A N 1
ATOM 808 C CA . ASN A 1 98 ? -1.903 -2.267 -1.239 1.00 96.19 98 ASN A CA 1
ATOM 809 C C . ASN A 1 98 ? -3.342 -1.764 -1.047 1.00 96.19 98 ASN A C 1
ATOM 811 O O . ASN A 1 98 ? -3.888 -1.853 0.052 1.00 96.19 98 ASN A O 1
ATOM 815 N N . ALA A 1 99 ? -3.979 -1.282 -2.117 1.00 97.50 99 ALA A N 1
ATOM 816 C CA . ALA A 1 99 ? -5.357 -0.801 -2.066 1.00 97.50 99 ALA A CA 1
ATOM 817 C C . ALA A 1 99 ? -6.332 -1.915 -1.654 1.00 97.50 99 ALA A C 1
ATOM 819 O O . ALA A 1 99 ? -7.172 -1.717 -0.776 1.00 97.50 99 ALA A O 1
ATOM 820 N N . ILE A 1 100 ? -6.185 -3.112 -2.229 1.00 97.69 100 ILE A N 1
ATOM 821 C CA . ILE A 1 100 ? -7.002 -4.276 -1.873 1.00 97.69 100 ILE A CA 1
ATOM 822 C C . ILE A 1 100 ? -6.775 -4.648 -0.406 1.00 97.69 100 ILE A C 1
ATOM 824 O O . ILE A 1 100 ? -7.744 -4.867 0.315 1.00 97.69 100 ILE A O 1
ATOM 828 N N . ALA A 1 101 ? -5.528 -4.667 0.069 1.00 97.62 101 ALA A N 1
ATOM 829 C CA . ALA A 1 101 ? -5.231 -4.961 1.467 1.00 97.62 101 ALA A CA 1
ATOM 830 C C . ALA A 1 101 ? -5.908 -3.973 2.433 1.00 97.62 101 ALA A C 1
ATOM 832 O O . ALA A 1 101 ? -6.511 -4.392 3.423 1.00 97.62 101 ALA A O 1
ATOM 833 N N . MET A 1 102 ? -5.875 -2.673 2.123 1.00 97.25 102 MET A N 1
ATOM 834 C CA . MET A 1 102 ? -6.572 -1.648 2.907 1.00 97.25 102 MET A CA 1
ATOM 835 C C . MET A 1 102 ? -8.084 -1.867 2.926 1.00 97.25 102 MET A C 1
ATOM 837 O O . MET A 1 102 ? -8.700 -1.741 3.979 1.00 97.25 102 MET A O 1
ATOM 841 N N . ILE A 1 103 ? -8.686 -2.219 1.790 1.00 97.88 103 ILE A N 1
ATOM 842 C CA . ILE A 1 103 ? -10.128 -2.468 1.682 1.00 97.88 103 ILE A CA 1
ATOM 843 C C . ILE A 1 103 ? -10.529 -3.720 2.472 1.00 97.88 103 ILE A C 1
ATOM 845 O O . ILE A 1 103 ? -11.486 -3.678 3.245 1.00 97.88 103 ILE A O 1
ATOM 849 N N . VAL A 1 104 ? -9.782 -4.817 2.319 1.00 97.31 104 VAL A N 1
ATOM 850 C CA . VAL A 1 104 ? -10.055 -6.106 2.979 1.00 97.31 104 VAL A CA 1
ATOM 851 C C . VAL A 1 104 ? -10.043 -5.975 4.500 1.00 97.31 104 VAL A C 1
ATOM 853 O O . VAL A 1 104 ? -10.865 -6.599 5.162 1.00 97.31 104 VAL A O 1
ATOM 856 N N . ILE A 1 105 ? -9.155 -5.151 5.059 1.00 97.50 105 ILE A N 1
ATOM 857 C CA . ILE A 1 105 ? -9.087 -4.917 6.510 1.00 97.50 105 ILE A CA 1
ATOM 858 C C . ILE A 1 105 ? -10.011 -3.771 6.948 1.00 97.50 105 ILE A C 1
ATOM 860 O O . ILE A 1 105 ? -10.666 -3.853 7.988 1.00 97.50 105 ILE A O 1
ATOM 864 N N . GLY A 1 106 ? -10.096 -2.708 6.151 1.00 95.81 106 GLY A N 1
ATOM 865 C CA . GLY A 1 106 ? -10.848 -1.499 6.469 1.00 95.81 106 GLY A CA 1
ATOM 866 C C . GLY A 1 106 ? -12.362 -1.693 6.446 1.00 95.81 106 GLY A C 1
ATOM 867 O O . GLY A 1 106 ? -13.044 -1.157 7.317 1.00 95.81 106 GLY A O 1
ATOM 868 N N . ILE A 1 107 ? -12.902 -2.484 5.509 1.00 96.94 107 ILE A N 1
ATOM 869 C CA . ILE A 1 107 ? -14.351 -2.735 5.425 1.00 96.94 107 ILE A CA 1
ATOM 870 C C . ILE A 1 107 ? -14.875 -3.440 6.687 1.00 96.94 107 ILE A C 1
ATOM 872 O O . ILE A 1 107 ? -15.811 -2.912 7.293 1.00 96.94 107 ILE A O 1
ATOM 876 N N . PRO A 1 108 ? -14.310 -4.583 7.132 1.00 95.12 108 PRO A N 1
ATOM 877 C CA . PRO A 1 108 ? -14.755 -5.233 8.363 1.00 95.12 108 PRO A CA 1
ATOM 878 C C . PRO A 1 108 ? -14.626 -4.327 9.587 1.00 95.12 108 PRO A C 1
ATOM 880 O O . PRO A 1 108 ? -15.527 -4.303 10.423 1.00 95.12 108 PRO A O 1
ATOM 883 N N . LEU A 1 109 ? -13.541 -3.548 9.672 1.00 94.25 109 LEU A N 1
ATOM 884 C CA . LEU A 1 109 ? -13.319 -2.612 10.771 1.00 94.25 109 LEU A CA 1
ATOM 885 C C . LEU A 1 109 ? -14.399 -1.519 10.803 1.00 94.25 109 LEU A C 1
ATOM 887 O O . LEU A 1 109 ? -15.009 -1.278 11.845 1.00 94.25 109 LEU A O 1
ATOM 891 N N . TYR A 1 110 ? -14.687 -0.900 9.656 1.00 94.25 110 TYR A N 1
ATOM 892 C CA . TYR A 1 110 ? -15.746 0.099 9.527 1.00 94.25 110 TYR A CA 1
ATOM 893 C C . TYR A 1 110 ? -17.120 -0.486 9.869 1.00 94.25 110 TYR A C 1
ATOM 895 O O . TYR A 1 110 ? -17.865 0.101 10.655 1.00 94.25 110 TYR A O 1
ATOM 903 N N . ALA A 1 111 ? -17.441 -1.665 9.330 1.00 95.56 111 ALA A N 1
ATOM 904 C CA . ALA A 1 111 ? -18.707 -2.339 9.588 1.00 95.56 111 ALA A CA 1
ATOM 905 C C . ALA A 1 111 ? -18.887 -2.663 11.080 1.00 95.56 111 ALA A C 1
ATOM 907 O O . ALA A 1 111 ? -19.967 -2.445 11.630 1.00 95.56 111 ALA A O 1
ATOM 908 N N . TYR A 1 112 ? -17.829 -3.132 11.751 1.00 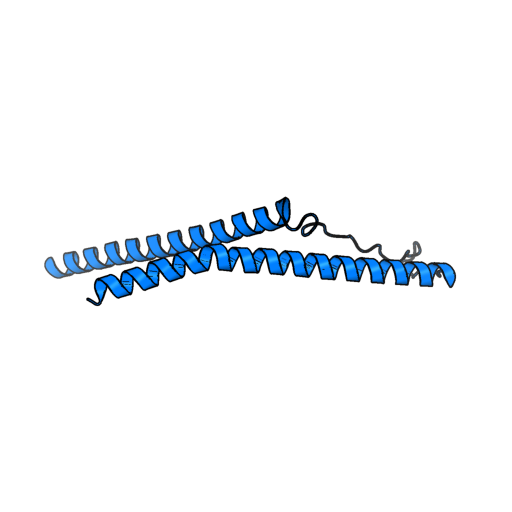94.25 112 TYR A N 1
ATOM 909 C CA . TYR A 1 112 ? -17.836 -3.379 13.192 1.00 94.25 112 TYR A CA 1
ATOM 910 C C . TYR A 1 112 ? -18.166 -2.107 13.982 1.00 94.25 112 TYR A C 1
ATOM 912 O O . TYR A 1 112 ? -19.094 -2.109 14.791 1.00 94.25 112 TYR A O 1
ATOM 920 N N . HIS A 1 113 ? -17.461 -1.004 13.715 1.00 90.44 113 HIS A N 1
ATOM 921 C CA . HIS A 1 113 ? -17.705 0.261 14.412 1.00 90.44 113 HIS A CA 1
ATOM 922 C C . HIS A 1 113 ? -19.110 0.813 14.147 1.00 90.44 113 HIS A C 1
ATOM 924 O O . HIS A 1 113 ? -19.793 1.229 15.083 1.00 90.44 113 HIS A O 1
ATOM 930 N N . TRP A 1 114 ? -19.574 0.765 12.898 1.00 92.31 114 TRP A N 1
ATOM 931 C CA . TRP A 1 114 ? -20.907 1.231 12.519 1.00 92.31 114 TRP A CA 1
ATOM 932 C C . TRP A 1 114 ? -22.027 0.451 13.220 1.00 92.31 114 TRP A C 1
ATOM 934 O O . TRP A 1 114 ? -22.993 1.037 13.711 1.00 92.31 114 TRP A O 1
ATOM 944 N N . ASN A 1 115 ? -21.887 -0.873 13.313 1.00 92.31 115 ASN A N 1
ATOM 945 C CA . ASN A 1 115 ? -22.865 -1.722 13.989 1.00 92.31 115 ASN A CA 1
ATOM 946 C C . ASN A 1 115 ? -22.889 -1.491 15.504 1.00 92.31 115 ASN A C 1
ATOM 948 O O . ASN A 1 115 ? -23.962 -1.521 16.101 1.00 92.31 115 ASN A O 1
ATOM 952 N N . THR A 1 116 ? -21.738 -1.233 16.127 1.00 90.44 116 THR A N 1
ATOM 953 C CA . THR A 1 116 ? -21.662 -0.906 17.560 1.00 90.44 116 THR A CA 1
ATOM 954 C C . THR A 1 116 ? -22.411 0.390 17.870 1.00 90.44 116 THR A C 1
ATOM 956 O O . THR A 1 116 ? -23.268 0.392 18.748 1.00 90.44 116 THR A O 1
ATOM 959 N N . ILE A 1 117 ? -22.210 1.443 17.069 1.00 90.00 117 ILE A N 1
ATOM 960 C CA . ILE A 1 117 ? -22.918 2.726 17.235 1.00 90.00 117 ILE A CA 1
ATOM 961 C C . ILE A 1 117 ? -24.437 2.537 17.132 1.00 90.00 117 ILE A C 1
ATOM 963 O O . ILE A 1 117 ? -25.192 3.076 17.938 1.00 90.00 117 ILE A O 1
ATOM 967 N N . LYS A 1 118 ? -24.903 1.738 16.164 1.00 87.56 118 LYS A N 1
ATOM 968 C CA . LYS A 1 118 ? -26.337 1.457 16.007 1.00 87.56 118 LYS A CA 1
ATOM 969 C C . LYS A 1 118 ? -26.951 0.719 17.194 1.00 87.56 118 LYS A C 1
ATOM 971 O O . LYS A 1 118 ? -28.125 0.922 17.460 1.00 87.56 118 LYS A O 1
ATOM 976 N N . ARG A 1 119 ? -26.185 -0.145 17.86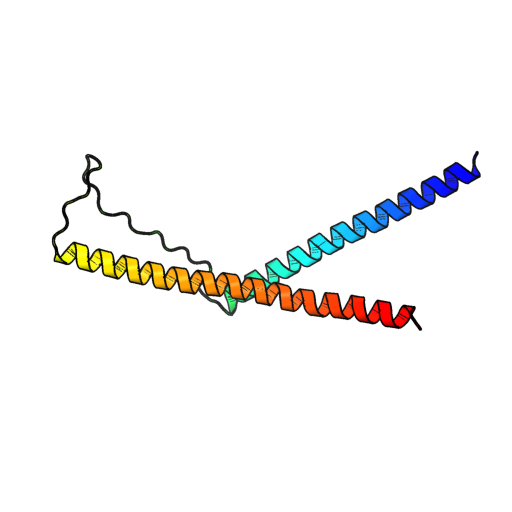5 1.00 82.75 119 ARG A N 1
ATOM 977 C CA . ARG A 1 119 ? -26.650 -0.925 19.024 1.00 82.75 119 ARG A CA 1
ATOM 978 C C . ARG A 1 119 ? -26.693 -0.110 20.312 1.00 82.75 119 ARG A C 1
ATOM 980 O O . ARG A 1 119 ? -27.444 -0.466 21.205 1.00 82.75 119 ARG A O 1
ATOM 987 N N . GLU A 1 120 ? -25.873 0.931 20.414 1.00 79.25 120 GLU A N 1
ATOM 988 C CA . GLU A 1 120 ? -25.832 1.833 21.573 1.00 79.25 120 GLU A CA 1
ATOM 989 C C . GLU A 1 120 ? -26.819 3.006 21.438 1.00 79.25 120 GLU A C 1
ATOM 991 O O . GLU A 1 120 ? -27.209 3.602 22.437 1.00 79.25 120 GLU A O 1
ATOM 996 N N . GLY A 1 121 ? -27.227 3.340 20.208 1.00 61.94 121 GLY A N 1
ATOM 997 C CA . GLY A 1 121 ? -28.187 4.408 19.900 1.00 61.94 121 GLY A CA 1
ATOM 998 C C . GLY A 1 121 ? -29.673 4.018 19.955 1.00 61.94 121 GLY A C 1
ATOM 999 O O . GLY A 1 121 ? -30.510 4.843 19.591 1.00 61.94 121 GLY A O 1
ATOM 1000 N N . THR A 1 122 ? -30.003 2.793 20.372 1.00 47.25 122 THR A N 1
ATOM 1001 C CA . THR A 1 122 ? -31.369 2.270 20.597 1.00 47.25 122 THR A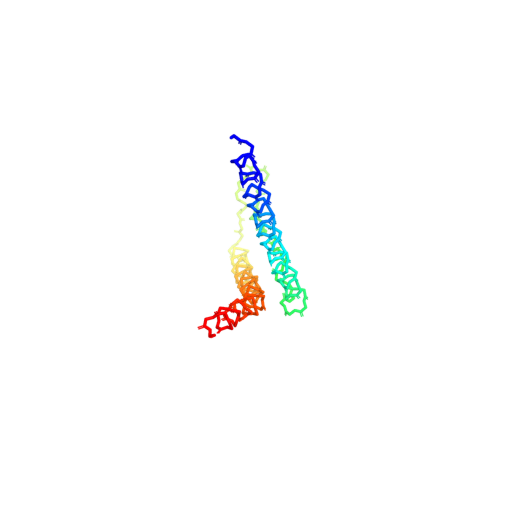 CA 1
ATOM 1002 C C . THR A 1 122 ? -31.484 1.718 22.002 1.00 47.25 122 THR A C 1
ATOM 1004 O O . THR A 1 122 ? -32.498 2.015 22.667 1.00 47.25 122 THR A O 1
#

Radius of gyration: 27.21 Å; Cα contacts (8 Å, |Δi|>4): 52; chains: 1; bounding box: 68×33×84 Å

Mean predicted aligned error: 9.48 Å